Protein AF-A0A1F4ZAP6-F1 (afdb_monomer)

Radius of gyration: 26.64 Å; Cα contacts (8 Å, |Δi|>4): 166; chains: 1; bounding box: 65×32×82 Å

pLDDT: mean 93.33, std 5.7, range [60.0, 98.19]

Foldseek 3Di:
DVVVVVVVVVVVVVVVVVVVVVVVVVVVVVVVVVVVVVLVVLLVVLLVCVVVLVVLVVVVVVDPDVVSVVVSVVVVVVVVVSQKDWDDADFFAAADPQAEDAPEEDADPDARTFHDFPAIWIDHPNHTSGHTYTYGHHYD

Structure (mmCIF, N/CA/C/O backbone):
data_AF-A0A1F4ZAP6-F1
#
_entry.id   AF-A0A1F4ZAP6-F1
#
loop_
_atom_site.group_PDB
_atom_site.id
_atom_site.type_symbol
_atom_site.label_atom_id
_atom_site.label_alt_id
_atom_site.label_comp_id
_atom_site.label_asym_id
_atom_site.label_entity_id
_atom_site.label_seq_id
_atom_site.pdbx_PDB_ins_code
_atom_site.Cartn_x
_atom_site.Cartn_y
_atom_site.Cartn_z
_atom_site.occupancy
_atom_site.B_iso_or_equiv
_atom_site.auth_seq_id
_atom_site.auth_comp_id
_atom_site.auth_asym_id
_atom_site.auth_atom_id
_atom_site.pdbx_PDB_model_num
ATOM 1 N N . MET A 1 1 ? -42.826 13.086 52.123 1.00 60.00 1 MET A N 1
ATOM 2 C CA . MET A 1 1 ? -41.379 12.795 52.294 1.00 60.00 1 MET A CA 1
ATOM 3 C C . MET A 1 1 ? -40.917 11.517 51.578 1.00 60.00 1 MET A C 1
ATOM 5 O O . MET A 1 1 ? -39.852 11.556 50.982 1.00 60.00 1 MET A O 1
ATOM 9 N N . LYS A 1 2 ? -41.687 10.410 51.577 1.00 61.91 2 LYS A N 1
ATOM 10 C CA . LYS A 1 2 ? -41.309 9.152 50.890 1.00 61.91 2 LYS A CA 1
ATOM 11 C C . LYS A 1 2 ? -41.245 9.255 49.352 1.00 61.91 2 LYS A C 1
ATOM 13 O O . LYS A 1 2 ? -40.280 8.780 48.777 1.00 61.91 2 LYS A O 1
ATOM 18 N N . THR A 1 3 ? -42.196 9.940 48.713 1.00 69.88 3 THR A N 1
ATOM 19 C CA . THR A 1 3 ? -42.312 10.038 47.240 1.00 69.88 3 THR A CA 1
ATOM 20 C C . THR A 1 3 ? -41.116 10.735 46.582 1.00 69.88 3 THR A C 1
ATOM 22 O O . THR A 1 3 ? -40.512 10.187 45.672 1.00 69.88 3 THR A O 1
ATOM 25 N N . LYS A 1 4 ? -40.676 11.874 47.138 1.00 78.69 4 LYS A N 1
ATOM 26 C CA . LYS A 1 4 ? -39.511 12.632 46.646 1.00 78.69 4 LYS A CA 1
ATOM 27 C C . LYS A 1 4 ? -38.216 11.803 46.657 1.00 78.69 4 LYS A C 1
ATOM 29 O O . LYS A 1 4 ? -37.423 11.877 45.729 1.00 78.69 4 LYS A O 1
ATOM 34 N N . LYS A 1 5 ? -38.044 10.961 47.683 1.00 83.25 5 LYS A N 1
ATOM 35 C CA . LYS A 1 5 ? -36.897 10.051 47.813 1.00 83.25 5 LYS A CA 1
ATOM 36 C C . LYS A 1 5 ? -36.926 8.939 46.756 1.00 83.25 5 LYS A C 1
ATOM 38 O O . LYS A 1 5 ? -35.881 8.542 46.258 1.00 83.25 5 LYS A O 1
ATOM 43 N N . THR A 1 6 ? -38.111 8.438 46.405 1.00 86.25 6 THR A N 1
ATOM 44 C CA . THR A 1 6 ? -38.286 7.428 45.348 1.00 86.25 6 THR A CA 1
ATOM 45 C C . THR A 1 6 ? -37.986 8.001 43.961 1.00 86.25 6 THR A C 1
ATOM 47 O O . THR A 1 6 ? -37.307 7.344 43.173 1.00 86.25 6 THR A O 1
ATOM 50 N N . ASP A 1 7 ? -38.418 9.233 43.688 1.00 88.88 7 ASP A N 1
ATOM 51 C CA . ASP A 1 7 ? -38.145 9.923 42.420 1.00 88.88 7 ASP A CA 1
ATOM 52 C C . ASP A 1 7 ? -36.655 10.269 42.257 1.00 88.88 7 ASP A C 1
ATOM 54 O O . ASP A 1 7 ? -36.083 10.087 41.179 1.00 88.88 7 ASP A O 1
ATOM 58 N N . GLU A 1 8 ? -35.986 10.682 43.340 1.00 90.62 8 GLU A N 1
ATOM 59 C CA . GLU A 1 8 ? -34.529 10.874 43.371 1.00 90.62 8 GLU A CA 1
ATOM 60 C C . GLU A 1 8 ? -33.780 9.565 43.074 1.00 90.62 8 GLU A C 1
ATOM 62 O O . GLU A 1 8 ? -32.884 9.549 42.231 1.00 90.62 8 GLU A O 1
ATOM 67 N N . ILE A 1 9 ? -34.182 8.445 43.690 1.00 92.00 9 ILE A N 1
ATOM 68 C CA . ILE A 1 9 ? -33.593 7.119 43.424 1.00 92.00 9 ILE A CA 1
ATOM 69 C C . ILE A 1 9 ? -33.809 6.697 41.967 1.00 92.00 9 ILE A C 1
ATOM 71 O O . ILE A 1 9 ? -32.906 6.133 41.345 1.00 92.00 9 ILE A O 1
ATOM 75 N N . LYS A 1 10 ? -34.990 6.963 41.399 1.00 93.69 10 LYS A N 1
ATOM 76 C CA . LYS A 1 10 ? -35.288 6.642 39.999 1.00 93.69 10 LYS A CA 1
ATOM 77 C C . LYS A 1 10 ? -34.405 7.451 39.048 1.00 93.69 10 LYS A C 1
ATOM 79 O O . LYS A 1 10 ? -33.766 6.864 38.179 1.00 93.69 10 LYS A O 1
ATOM 84 N N . THR A 1 11 ? -34.297 8.757 39.275 1.00 94.06 11 THR A N 1
ATOM 85 C CA . THR A 1 11 ? -33.441 9.658 38.486 1.00 94.06 11 THR A CA 1
ATOM 86 C C . THR A 1 11 ? -31.972 9.243 38.576 1.00 94.06 11 THR A C 1
ATOM 88 O O . THR A 1 11 ? -31.272 9.186 37.565 1.00 94.06 11 THR A O 1
ATOM 91 N N . LEU A 1 12 ? -31.496 8.891 39.775 1.00 94.62 12 LEU A N 1
ATOM 92 C CA . LEU A 1 12 ? -30.123 8.435 39.982 1.00 94.62 12 LEU A CA 1
ATOM 93 C C . LEU A 1 12 ? -29.851 7.107 39.260 1.00 94.62 12 LEU A C 1
ATOM 95 O O . LEU A 1 12 ? -28.812 6.963 38.622 1.00 94.62 12 LEU A O 1
ATOM 99 N N . ASN A 1 13 ? -30.801 6.168 39.295 1.00 95.75 13 ASN A N 1
ATOM 100 C CA . ASN A 1 13 ? -30.711 4.907 38.557 1.00 95.75 13 ASN A CA 1
ATOM 101 C C . ASN A 1 13 ? -30.710 5.114 37.038 1.00 95.75 13 ASN A C 1
ATOM 103 O O . ASN A 1 13 ? -29.967 4.437 36.332 1.00 95.75 13 ASN A O 1
ATOM 107 N N . GLU A 1 14 ? -31.530 6.026 36.516 1.00 96.50 14 GLU A N 1
ATOM 108 C CA . GLU A 1 14 ? -31.552 6.360 35.088 1.00 96.50 14 GLU A CA 1
ATOM 109 C C . GLU A 1 14 ? -30.236 7.006 34.646 1.00 96.50 14 GLU A C 1
ATOM 111 O O . GLU A 1 14 ? -29.661 6.606 33.632 1.00 96.50 14 GLU A O 1
ATOM 116 N N . ASN A 1 15 ? -29.711 7.941 35.441 1.00 96.12 15 ASN A N 1
ATOM 117 C CA . ASN A 1 15 ? -28.412 8.559 35.190 1.00 96.12 15 ASN A CA 1
ATOM 118 C C . ASN A 1 15 ? -27.274 7.537 35.263 1.00 96.12 15 ASN A C 1
ATOM 120 O O . ASN A 1 15 ? -26.392 7.554 34.409 1.00 96.12 15 ASN A O 1
ATOM 124 N N . TRP A 1 16 ? -27.316 6.613 36.225 1.00 96.50 16 TRP A N 1
ATOM 125 C CA . TRP A 1 16 ? -26.343 5.529 36.332 1.00 96.50 16 TRP A CA 1
ATOM 126 C C . TRP A 1 16 ? -26.396 4.588 35.124 1.00 96.50 16 TRP A C 1
ATOM 128 O O . TRP A 1 16 ? -25.357 4.284 34.543 1.00 96.50 16 TRP A O 1
ATOM 138 N N . LYS A 1 17 ? -27.595 4.183 34.682 1.00 96.62 17 LYS A N 1
ATOM 139 C CA . LYS A 1 17 ? -27.766 3.364 33.470 1.00 96.62 17 LYS A CA 1
ATOM 140 C C . LYS A 1 17 ? -27.236 4.070 32.223 1.00 96.62 17 LYS A C 1
ATOM 142 O O . LYS A 1 17 ? -26.588 3.426 31.403 1.00 96.62 17 LYS A O 1
ATOM 147 N N . ARG A 1 18 ? -27.482 5.379 32.089 1.00 96.81 18 ARG A N 1
ATOM 148 C CA . ARG A 1 18 ? -26.951 6.187 30.982 1.00 96.81 18 ARG A CA 1
ATOM 149 C C . ARG A 1 18 ? -25.425 6.250 31.029 1.00 96.81 18 ARG A C 1
ATOM 151 O O . ARG A 1 18 ? -24.788 5.893 30.049 1.00 96.81 18 ARG A O 1
ATOM 158 N N . ALA A 1 19 ? -24.847 6.589 32.181 1.00 97.06 19 ALA A N 1
ATOM 159 C CA . ALA A 1 19 ? -23.396 6.639 32.358 1.00 97.06 19 ALA A CA 1
ATOM 160 C C . ALA A 1 19 ? -22.726 5.282 32.076 1.00 97.06 19 ALA A C 1
ATOM 162 O O . ALA A 1 19 ? -21.662 5.231 31.462 1.00 97.06 19 ALA A O 1
ATOM 163 N N . LEU A 1 20 ? -23.362 4.175 32.476 1.00 97.06 20 LEU A N 1
ATOM 164 C CA . LEU A 1 20 ? -22.888 2.827 32.169 1.00 97.06 20 LEU A CA 1
ATOM 165 C C . LEU A 1 20 ? -22.914 2.544 30.660 1.00 97.06 20 LEU A C 1
ATOM 167 O O . LEU A 1 20 ? -21.950 1.994 30.128 1.00 97.06 20 LEU A O 1
ATOM 171 N N . ALA A 1 21 ? -23.987 2.932 29.967 1.00 97.25 21 ALA A N 1
ATOM 172 C CA . ALA A 1 21 ? -24.094 2.782 28.518 1.00 97.25 21 ALA A CA 1
ATOM 173 C C . ALA A 1 21 ? -23.052 3.639 27.776 1.00 97.25 21 ALA A C 1
ATOM 175 O O . ALA A 1 21 ? -22.380 3.145 26.869 1.00 97.25 21 ALA A O 1
ATOM 176 N N . ASP A 1 22 ? -22.859 4.889 28.199 1.00 97.38 22 ASP A N 1
ATOM 177 C CA . ASP A 1 22 ? -21.855 5.793 27.633 1.00 97.38 22 ASP A CA 1
ATOM 178 C C . ASP A 1 22 ? -20.440 5.235 27.823 1.00 97.38 22 ASP A C 1
ATOM 180 O O . ASP A 1 22 ? -19.650 5.213 26.878 1.00 97.38 22 ASP A O 1
ATOM 184 N N . TYR A 1 23 ? -20.136 4.692 29.007 1.00 97.62 23 TYR A N 1
ATOM 185 C CA . TYR A 1 23 ? -18.862 4.028 29.275 1.00 97.62 23 TYR A CA 1
ATOM 186 C C . TYR A 1 23 ? -18.645 2.799 28.382 1.00 97.62 23 TYR A C 1
ATOM 188 O O . TYR A 1 23 ? -17.565 2.633 27.817 1.00 97.62 23 TYR A O 1
ATOM 196 N N . GLN A 1 24 ? -19.664 1.952 28.203 1.00 97.56 24 GLN A N 1
ATOM 197 C CA . GLN A 1 24 ? -19.576 0.790 27.312 1.00 97.56 24 GLN A CA 1
ATOM 198 C C . GLN A 1 24 ? -19.330 1.205 25.854 1.00 97.56 24 GLN A C 1
ATOM 200 O O . GLN A 1 24 ? -18.525 0.579 25.163 1.00 97.56 24 GLN A O 1
ATOM 205 N N . ASN A 1 25 ? -19.985 2.271 25.390 1.00 97.69 25 ASN A N 1
ATOM 206 C CA . ASN A 1 25 ? -19.780 2.812 24.047 1.00 97.69 25 ASN A CA 1
ATOM 207 C C . ASN A 1 25 ? -18.376 3.405 23.879 1.00 97.69 25 ASN A C 1
ATOM 209 O O . ASN A 1 25 ? -17.713 3.135 22.877 1.00 97.69 25 ASN A O 1
ATOM 213 N N . LEU A 1 26 ? -17.899 4.169 24.865 1.00 97.56 26 LEU A N 1
ATOM 214 C CA . LEU A 1 26 ? -16.546 4.720 24.870 1.00 97.56 26 LEU A CA 1
ATOM 215 C C . LEU A 1 26 ? -15.492 3.610 24.880 1.00 97.56 26 LEU A C 1
ATOM 217 O O . LEU A 1 26 ? -14.558 3.657 24.091 1.00 97.56 26 LEU A O 1
ATOM 221 N N . SER A 1 27 ? -15.657 2.590 25.724 1.00 97.62 27 SER A N 1
ATOM 222 C CA . SER A 1 27 ? -14.736 1.453 25.800 1.00 97.62 27 SER A CA 1
ATOM 223 C C . SER A 1 27 ? -14.626 0.726 24.456 1.00 97.62 27 SER A C 1
ATOM 225 O O . SER A 1 27 ? -13.514 0.473 23.994 1.00 97.62 27 SER A O 1
ATOM 227 N N . LYS A 1 28 ? -15.757 0.474 23.779 1.00 97.12 28 LYS A N 1
ATOM 228 C CA . LYS A 1 28 ? -15.766 -0.109 22.426 1.00 97.12 28 LYS A CA 1
ATOM 229 C C . LYS A 1 28 ? -15.055 0.777 21.404 1.00 97.12 28 LYS A C 1
ATOM 231 O O . LYS A 1 28 ? -14.314 0.258 20.576 1.00 97.12 28 LYS A O 1
ATOM 236 N N . ARG A 1 29 ? -15.271 2.095 21.465 1.00 97.19 29 ARG A N 1
ATOM 237 C CA . ARG A 1 29 ? -14.615 3.063 20.575 1.00 97.19 29 ARG A CA 1
ATOM 238 C C . ARG A 1 29 ? -13.103 3.078 20.784 1.00 97.19 29 ARG A C 1
ATOM 240 O O . ARG A 1 29 ? -12.368 2.884 19.831 1.00 97.19 29 ARG A O 1
ATOM 247 N N . VAL A 1 30 ? -12.647 3.205 22.028 1.00 97.25 30 VAL A N 1
ATOM 248 C CA . VAL A 1 30 ? -11.215 3.223 22.367 1.00 97.25 30 VAL A CA 1
ATOM 249 C C . VAL A 1 30 ? -10.511 1.951 21.892 1.00 97.25 30 VAL A C 1
ATOM 251 O O . VAL A 1 30 ? -9.376 2.009 21.431 1.00 97.25 30 VAL A O 1
ATOM 254 N N . GLU A 1 31 ? -11.170 0.796 21.984 1.00 95.81 31 GLU A N 1
ATOM 255 C CA . GLU A 1 31 ? -10.607 -0.460 21.488 1.00 95.81 31 GLU A CA 1
ATOM 256 C C . GLU A 1 31 ? -10.507 -0.500 19.954 1.00 95.81 31 GLU A C 1
ATOM 258 O O . GLU A 1 31 ? -9.538 -1.035 19.415 1.00 95.81 31 GLU A O 1
ATOM 263 N N . ALA A 1 32 ? -11.473 0.084 19.241 1.00 95.69 32 ALA A N 1
ATOM 264 C CA . ALA A 1 32 ? -11.401 0.239 17.789 1.00 95.69 32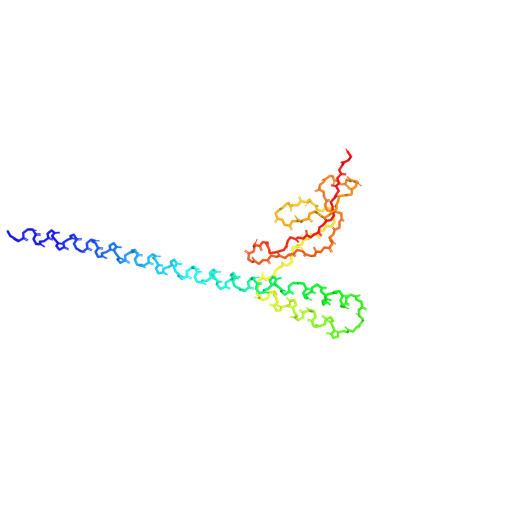 ALA A CA 1
ATOM 265 C C . ALA A 1 32 ? -10.269 1.201 17.385 1.00 95.69 32 ALA A C 1
ATOM 267 O O . ALA A 1 32 ? -9.425 0.831 16.569 1.00 95.69 32 ALA A O 1
ATOM 268 N N . ASP A 1 33 ? -10.187 2.366 18.032 1.00 95.19 33 ASP A N 1
ATOM 269 C CA . ASP A 1 33 ? -9.172 3.391 17.760 1.00 95.19 33 ASP A CA 1
ATOM 270 C C . ASP A 1 33 ? -7.752 2.853 18.004 1.00 95.19 33 ASP A C 1
ATOM 272 O O . ASP A 1 33 ? -6.834 3.108 17.227 1.00 95.19 33 ASP A O 1
ATOM 276 N N . LYS A 1 34 ? -7.553 2.046 19.057 1.00 95.12 34 LYS A N 1
ATOM 277 C CA . LYS A 1 34 ? -6.266 1.378 19.319 1.00 95.12 34 LYS A CA 1
ATOM 278 C C . LYS A 1 34 ? -5.855 0.448 18.182 1.00 95.12 34 LYS A C 1
ATOM 280 O O . LYS A 1 34 ? -4.688 0.443 17.794 1.00 95.12 34 LYS A O 1
ATOM 285 N N . LYS A 1 35 ? -6.790 -0.347 17.655 1.00 90.75 35 LYS A N 1
ATOM 286 C CA . LYS A 1 35 ? -6.513 -1.261 16.536 1.00 90.75 35 LYS A CA 1
ATOM 287 C C . LYS A 1 35 ? -6.156 -0.489 15.273 1.00 90.75 35 LYS A C 1
ATOM 289 O O . LYS A 1 35 ? -5.215 -0.864 14.580 1.00 90.75 35 LYS A O 1
ATOM 294 N N . GLU A 1 36 ? -6.870 0.596 15.001 1.00 90.31 36 GLU A N 1
ATOM 295 C CA . GLU A 1 36 ? -6.578 1.481 13.875 1.00 90.31 36 GLU A CA 1
ATOM 296 C C . GLU A 1 36 ? -5.209 2.158 14.026 1.00 90.31 36 GLU A C 1
ATOM 298 O O . GLU A 1 36 ? -4.419 2.172 13.084 1.00 90.31 36 GLU A O 1
ATOM 303 N N . PHE A 1 37 ? -4.866 2.617 15.231 1.00 91.44 37 PHE A N 1
ATOM 304 C CA . PHE A 1 37 ? -3.563 3.212 15.516 1.00 91.44 37 PHE A CA 1
ATOM 305 C C . PHE A 1 37 ? -2.404 2.239 15.264 1.00 91.44 37 PHE A C 1
ATOM 307 O O . PHE A 1 37 ? -1.407 2.620 14.652 1.00 91.44 37 PHE A O 1
ATOM 314 N N . VAL A 1 38 ? -2.533 0.976 15.690 1.00 89.25 38 VAL A N 1
ATOM 315 C CA . VAL A 1 38 ? -1.517 -0.058 15.426 1.00 89.25 38 VAL A CA 1
ATOM 316 C C . VAL A 1 38 ? -1.337 -0.275 13.922 1.00 89.25 38 VAL A C 1
ATOM 318 O O . VAL A 1 38 ? -0.202 -0.294 13.445 1.00 89.25 38 VAL A O 1
ATOM 321 N N . LYS A 1 39 ? -2.436 -0.358 13.161 1.00 87.06 39 LYS A N 1
ATOM 322 C CA . LYS A 1 39 ? -2.392 -0.481 11.695 1.00 87.06 39 LYS A CA 1
ATOM 323 C C . LYS A 1 39 ? -1.709 0.715 11.039 1.00 87.06 39 LYS A C 1
ATOM 325 O O . LYS A 1 39 ? -0.839 0.541 10.191 1.00 87.06 39 LYS A O 1
ATOM 330 N N . PHE A 1 40 ? -2.057 1.928 11.460 1.00 88.44 40 PHE A N 1
ATOM 331 C CA . PHE A 1 40 ? -1.452 3.150 10.939 1.00 88.44 40 PHE A CA 1
ATOM 332 C C . PHE A 1 40 ? 0.052 3.226 11.243 1.00 88.44 40 PHE A C 1
ATOM 334 O O . PHE A 1 40 ? 0.850 3.602 10.382 1.00 88.44 40 PHE A O 1
ATOM 341 N N . ALA A 1 41 ? 0.460 2.833 12.452 1.00 90.12 41 ALA A N 1
ATOM 342 C CA . ALA A 1 41 ? 1.865 2.792 12.840 1.00 90.12 41 ALA A CA 1
ATOM 343 C C . ALA A 1 41 ? 2.665 1.802 11.976 1.00 90.12 41 ALA A C 1
ATOM 345 O O . ALA A 1 41 ? 3.732 2.165 11.473 1.00 90.12 41 ALA A O 1
ATOM 346 N N . ALA A 1 42 ? 2.134 0.595 11.752 1.00 88.12 42 ALA A N 1
ATOM 347 C CA . ALA A 1 42 ? 2.737 -0.390 10.857 1.00 88.12 42 ALA A CA 1
ATOM 348 C C . ALA A 1 42 ? 2.831 0.144 9.418 1.00 88.12 42 ALA A C 1
ATOM 350 O O . ALA A 1 42 ? 3.910 0.130 8.823 1.00 88.12 42 ALA A O 1
ATOM 351 N N . ALA A 1 43 ? 1.745 0.726 8.896 1.00 90.06 43 ALA A N 1
ATOM 352 C CA . ALA A 1 43 ? 1.706 1.302 7.554 1.00 90.06 43 ALA A CA 1
ATOM 353 C C . ALA A 1 43 ? 2.766 2.394 7.343 1.00 90.06 43 ALA A C 1
ATOM 355 O O . ALA A 1 43 ? 3.411 2.439 6.295 1.00 90.06 43 ALA A O 1
ATOM 356 N N . ASN A 1 44 ? 3.006 3.247 8.343 1.00 91.75 44 ASN A N 1
ATOM 357 C CA . ASN A 1 44 ? 4.041 4.282 8.281 1.00 91.75 44 ASN A CA 1
ATOM 358 C C . ASN A 1 44 ? 5.454 3.680 8.164 1.00 91.75 44 ASN A C 1
ATOM 360 O O . ASN A 1 44 ? 6.267 4.144 7.363 1.00 91.75 44 ASN A O 1
ATOM 364 N N . ILE A 1 45 ? 5.751 2.623 8.927 1.00 92.25 45 ILE A N 1
ATOM 365 C CA . ILE A 1 45 ? 7.043 1.926 8.838 1.00 92.25 45 ILE A CA 1
ATOM 366 C C . ILE A 1 45 ? 7.191 1.260 7.468 1.00 92.25 45 ILE A C 1
ATOM 368 O O . ILE A 1 45 ? 8.201 1.476 6.800 1.00 92.25 45 ILE A O 1
ATOM 372 N N . VAL A 1 46 ? 6.176 0.517 7.017 1.00 92.75 46 VAL A N 1
ATOM 373 C CA . VAL A 1 46 ? 6.179 -0.142 5.702 1.00 92.75 46 VAL A CA 1
ATOM 374 C C . VAL A 1 46 ? 6.390 0.873 4.580 1.00 92.75 46 VAL A C 1
ATOM 376 O O . VAL A 1 46 ? 7.241 0.666 3.719 1.00 92.75 46 VAL A O 1
ATOM 37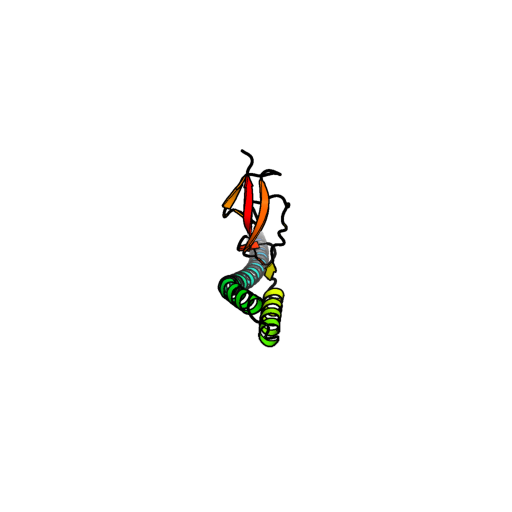9 N N . THR A 1 47 ? 5.708 2.019 4.633 1.00 92.25 47 THR A N 1
ATOM 380 C CA . THR A 1 47 ? 5.852 3.095 3.637 1.00 92.25 47 THR A CA 1
ATOM 381 C C . THR A 1 47 ? 7.300 3.579 3.526 1.00 92.25 47 THR A C 1
ATOM 383 O O . THR A 1 47 ? 7.804 3.788 2.424 1.00 92.25 47 THR A O 1
ATOM 386 N N . LYS A 1 48 ? 8.008 3.707 4.655 1.00 93.94 48 LYS A N 1
ATOM 387 C CA . LYS A 1 48 ? 9.426 4.106 4.679 1.00 93.94 48 LYS A CA 1
ATOM 388 C C . LYS A 1 48 ? 10.375 3.027 4.156 1.00 93.94 48 LYS A C 1
ATOM 390 O O . LYS A 1 48 ? 11.489 3.360 3.766 1.00 93.94 48 LYS A O 1
ATOM 395 N N . LEU A 1 49 ? 9.958 1.762 4.155 1.00 94.50 49 LEU A N 1
ATOM 396 C CA . LEU A 1 49 ? 10.747 0.636 3.649 1.00 94.50 49 LEU A CA 1
ATOM 397 C C . LEU A 1 49 ? 10.587 0.416 2.140 1.00 94.50 49 LEU A C 1
ATOM 399 O O . LEU A 1 49 ? 11.440 -0.230 1.534 1.00 94.50 49 LEU A O 1
ATOM 403 N N . ILE A 1 50 ? 9.542 0.969 1.519 1.00 93.75 50 ILE A N 1
ATOM 404 C CA . ILE A 1 50 ? 9.291 0.827 0.079 1.00 93.75 50 ILE A CA 1
ATOM 405 C C . ILE A 1 50 ? 10.481 1.286 -0.788 1.00 93.75 50 ILE A C 1
ATOM 407 O O . ILE A 1 50 ? 10.862 0.531 -1.678 1.00 93.75 50 ILE A O 1
ATOM 411 N N . PRO A 1 51 ? 11.124 2.450 -0.553 1.00 93.38 51 PRO A N 1
ATOM 412 C CA . PRO A 1 51 ? 12.289 2.847 -1.348 1.00 93.38 51 PRO A CA 1
ATOM 413 C C . PRO A 1 51 ? 13.434 1.829 -1.276 1.00 93.38 51 PRO A C 1
ATOM 415 O O . PRO A 1 51 ? 14.132 1.601 -2.259 1.00 93.38 51 PRO A O 1
ATOM 418 N N . THR A 1 52 ? 13.612 1.178 -0.124 1.00 94.19 52 THR A N 1
ATOM 419 C CA . THR A 1 52 ? 14.598 0.104 0.041 1.00 94.19 52 THR A CA 1
ATOM 420 C C . THR A 1 52 ? 14.205 -1.133 -0.762 1.00 94.19 52 THR A C 1
ATOM 422 O O . THR A 1 52 ? 15.070 -1.725 -1.404 1.00 94.19 52 THR A O 1
ATOM 425 N N . LEU A 1 53 ? 12.916 -1.502 -0.778 1.00 94.19 53 LEU A N 1
ATOM 426 C CA . LEU A 1 53 ? 12.408 -2.567 -1.649 1.00 94.19 53 LEU A CA 1
ATOM 427 C C . LEU A 1 53 ? 12.721 -2.262 -3.119 1.00 94.19 53 LEU A C 1
ATOM 429 O O . LEU A 1 53 ? 13.235 -3.137 -3.805 1.00 94.19 53 LEU A O 1
ATOM 433 N N . ASP A 1 54 ? 12.477 -1.033 -3.585 1.00 93.62 54 ASP A N 1
ATOM 434 C CA . ASP A 1 54 ? 12.740 -0.660 -4.981 1.00 93.62 54 ASP A CA 1
ATOM 435 C C . ASP A 1 54 ? 14.225 -0.830 -5.345 1.00 93.62 54 ASP A C 1
ATOM 437 O O . ASP A 1 54 ? 14.553 -1.345 -6.413 1.00 93.62 54 ASP A O 1
ATOM 441 N N . VAL A 1 55 ? 15.140 -0.437 -4.451 1.00 93.88 55 VAL A N 1
ATOM 442 C CA . VAL A 1 55 ? 16.588 -0.610 -4.663 1.00 93.88 55 VAL A CA 1
ATOM 443 C C . VAL A 1 55 ? 16.975 -2.089 -4.688 1.00 93.88 55 VAL A C 1
ATOM 445 O O . VAL A 1 55 ? 17.793 -2.491 -5.514 1.00 93.88 55 VAL A O 1
ATOM 448 N N . LEU A 1 56 ? 16.389 -2.911 -3.813 1.00 93.50 56 LEU A N 1
ATOM 449 C CA . LEU A 1 56 ? 16.636 -4.353 -3.799 1.00 93.50 56 LEU A CA 1
ATOM 450 C C . LEU A 1 56 ? 16.111 -5.028 -5.074 1.00 93.50 56 LEU A C 1
ATOM 452 O O . LEU A 1 56 ? 16.814 -5.847 -5.659 1.00 93.50 56 LEU A O 1
ATOM 456 N N . GLU A 1 57 ? 14.917 -4.655 -5.541 1.00 92.75 57 GLU A N 1
ATOM 457 C CA . GLU A 1 57 ? 14.360 -5.131 -6.812 1.00 92.75 57 GLU A CA 1
ATOM 458 C C . GLU A 1 57 ? 15.224 -4.700 -8.004 1.00 92.75 57 GLU A C 1
ATOM 460 O O . GLU A 1 57 ? 15.485 -5.5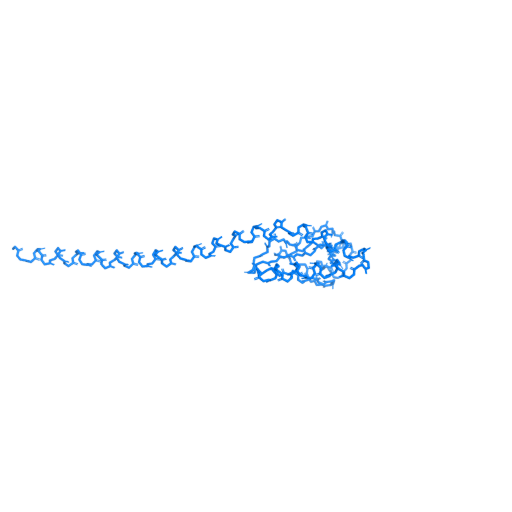02 -8.901 1.00 92.75 57 GLU A O 1
ATOM 465 N N . LEU A 1 58 ? 15.726 -3.461 -7.994 1.00 92.56 58 LEU A N 1
ATOM 466 C CA . LEU A 1 58 ? 16.649 -2.966 -9.012 1.00 92.56 58 LEU A CA 1
ATOM 467 C C . LEU A 1 58 ? 17.958 -3.765 -9.019 1.00 92.56 58 LEU A C 1
ATOM 469 O O . LEU A 1 58 ? 18.431 -4.161 -10.084 1.00 92.56 58 LEU A O 1
ATOM 473 N N . ALA A 1 59 ? 18.538 -4.021 -7.845 1.00 92.81 59 ALA A N 1
ATOM 474 C CA . ALA A 1 59 ? 19.750 -4.823 -7.712 1.00 92.81 59 ALA A CA 1
ATOM 475 C C . ALA A 1 59 ? 19.526 -6.263 -8.198 1.00 92.81 59 ALA A C 1
ATOM 477 O O . ALA A 1 59 ? 20.367 -6.814 -8.907 1.00 92.81 59 ALA A O 1
ATOM 478 N N . ALA A 1 60 ? 18.372 -6.849 -7.877 1.00 93.75 60 ALA A N 1
ATOM 479 C CA . ALA A 1 60 ? 17.976 -8.169 -8.348 1.00 93.75 60 ALA A CA 1
ATOM 480 C C . ALA A 1 60 ? 17.826 -8.212 -9.875 1.00 93.75 60 ALA A C 1
ATOM 482 O O . ALA A 1 60 ? 18.295 -9.154 -10.504 1.00 93.75 60 ALA A O 1
ATOM 483 N N . ALA A 1 61 ? 17.249 -7.180 -10.497 1.00 92.31 61 ALA A N 1
ATOM 484 C CA . ALA A 1 61 ? 17.103 -7.113 -11.953 1.00 92.31 61 ALA A CA 1
ATOM 485 C C . ALA A 1 61 ? 18.447 -7.085 -12.708 1.00 92.31 61 ALA A C 1
ATOM 487 O O . ALA A 1 61 ? 18.515 -7.524 -13.854 1.00 92.31 61 ALA A O 1
ATOM 488 N N . HIS A 1 62 ? 19.516 -6.598 -12.071 1.00 93.38 62 HIS A N 1
ATOM 489 C CA . HIS A 1 62 ? 20.856 -6.495 -12.662 1.00 93.38 62 HIS A CA 1
ATOM 490 C C . HIS A 1 62 ? 21.824 -7.588 -12.189 1.00 93.38 62 HIS A C 1
ATOM 492 O O . HIS A 1 62 ? 22.982 -7.599 -12.605 1.00 93.38 62 HIS A O 1
ATOM 498 N N . SER A 1 63 ? 21.374 -8.503 -11.328 1.00 91.75 63 SER A N 1
ATOM 499 C CA . SER A 1 63 ? 22.196 -9.578 -10.781 1.00 91.75 63 SER A CA 1
ATOM 500 C C . SER A 1 63 ? 21.640 -10.946 -11.153 1.00 91.75 63 SER A C 1
ATOM 502 O O . SER A 1 63 ? 20.448 -11.215 -11.021 1.00 91.75 63 SER A O 1
ATOM 504 N N . SER A 1 64 ? 22.528 -11.850 -11.560 1.00 92.12 64 SER A N 1
ATOM 505 C CA . SER A 1 64 ? 22.204 -13.263 -11.760 1.00 92.12 64 SER A CA 1
ATOM 506 C C . SER A 1 64 ? 22.345 -14.097 -10.482 1.00 92.12 64 SER A C 1
ATOM 508 O O . SER A 1 64 ? 22.186 -15.313 -10.545 1.00 92.12 64 SER A O 1
ATOM 510 N N . ASP A 1 65 ? 22.681 -13.480 -9.342 1.00 94.00 65 ASP A N 1
ATOM 511 C CA . ASP A 1 65 ? 22.827 -14.169 -8.058 1.00 94.00 65 ASP A CA 1
ATOM 512 C C . ASP A 1 65 ? 21.452 -14.608 -7.512 1.00 94.00 65 ASP A C 1
ATOM 514 O O . ASP A 1 65 ? 20.627 -13.756 -7.149 1.00 94.00 65 ASP A O 1
ATOM 518 N N . PRO A 1 66 ? 21.191 -15.925 -7.393 1.00 92.88 66 PRO A N 1
ATOM 519 C CA . PRO A 1 66 ? 19.944 -16.431 -6.829 1.00 92.88 66 PRO A CA 1
ATOM 520 C C . PRO A 1 66 ? 19.702 -15.971 -5.385 1.00 92.88 66 PRO A C 1
ATOM 522 O O . PRO A 1 66 ? 18.549 -15.820 -4.984 1.00 92.88 66 PRO A O 1
ATOM 525 N N . GLY A 1 67 ? 20.757 -15.714 -4.605 1.00 94.62 67 GLY A N 1
ATOM 526 C CA . GLY A 1 67 ? 20.650 -15.255 -3.221 1.00 94.62 67 GLY A CA 1
ATOM 527 C C . GLY A 1 67 ? 19.979 -13.887 -3.103 1.00 94.62 67 GLY A C 1
ATOM 528 O O . GLY A 1 67 ? 19.158 -13.677 -2.210 1.00 94.62 67 GLY A O 1
ATOM 529 N N . ILE A 1 68 ? 20.244 -12.980 -4.049 1.00 93.69 68 ILE A N 1
ATOM 530 C CA . ILE A 1 68 ? 19.598 -11.660 -4.095 1.00 93.69 68 ILE A CA 1
ATOM 531 C C . ILE A 1 68 ? 18.111 -11.806 -4.438 1.00 93.69 68 ILE A C 1
ATOM 533 O O . ILE A 1 68 ? 17.268 -11.193 -3.785 1.00 93.69 68 ILE A O 1
ATOM 537 N N . GLN A 1 69 ? 17.772 -12.668 -5.401 1.00 93.19 69 GLN A N 1
ATOM 538 C CA . GLN A 1 69 ? 16.376 -12.957 -5.755 1.00 93.19 69 GLN A CA 1
ATOM 539 C C . GLN A 1 69 ? 15.602 -13.545 -4.566 1.00 93.19 69 GLN A C 1
ATOM 541 O O . GLN A 1 69 ? 14.471 -13.144 -4.286 1.00 93.19 69 GLN A O 1
ATOM 546 N N . MET A 1 70 ? 16.228 -14.464 -3.823 1.00 95.25 70 MET A N 1
ATOM 547 C CA . MET A 1 70 ? 15.655 -15.038 -2.604 1.00 95.25 70 MET A CA 1
ATOM 548 C C . MET A 1 70 ? 15.440 -13.981 -1.518 1.00 95.25 70 MET A C 1
ATOM 550 O O . MET A 1 70 ? 14.377 -13.963 -0.900 1.00 95.25 70 MET A O 1
ATOM 554 N N . ALA A 1 71 ? 16.408 -13.082 -1.311 1.00 94.56 71 ALA A N 1
ATOM 555 C CA . ALA A 1 71 ? 16.297 -12.004 -0.332 1.00 94.56 71 ALA A CA 1
ATOM 556 C C . ALA A 1 71 ? 15.157 -11.031 -0.669 1.00 94.56 71 ALA A C 1
ATOM 558 O O . ALA A 1 71 ? 14.371 -10.687 0.214 1.00 94.56 71 ALA A O 1
ATOM 559 N N . VAL A 1 72 ? 15.017 -10.634 -1.942 1.00 95.00 72 VAL A N 1
ATOM 560 C CA . VAL A 1 72 ? 13.895 -9.796 -2.404 1.00 95.00 72 VAL A CA 1
ATOM 561 C C . VAL A 1 72 ? 12.564 -10.484 -2.143 1.00 95.00 72 VAL A C 1
ATOM 563 O O . VAL A 1 72 ? 11.672 -9.873 -1.557 1.00 95.00 72 VAL A O 1
ATOM 566 N N . LYS A 1 73 ? 12.439 -11.759 -2.523 1.00 94.88 73 LYS A N 1
ATOM 567 C CA . LYS A 1 73 ? 11.205 -12.520 -2.317 1.00 94.88 73 LYS A CA 1
ATOM 568 C C . LYS A 1 73 ? 10.846 -12.623 -0.835 1.00 94.88 73 LYS A C 1
ATOM 570 O O . LYS A 1 73 ? 9.721 -12.322 -0.460 1.00 94.88 73 LYS A O 1
ATOM 575 N N . GLN A 1 74 ? 11.807 -12.975 0.018 1.00 95.94 74 GLN A N 1
ATOM 576 C CA . GLN A 1 74 ? 11.578 -13.055 1.4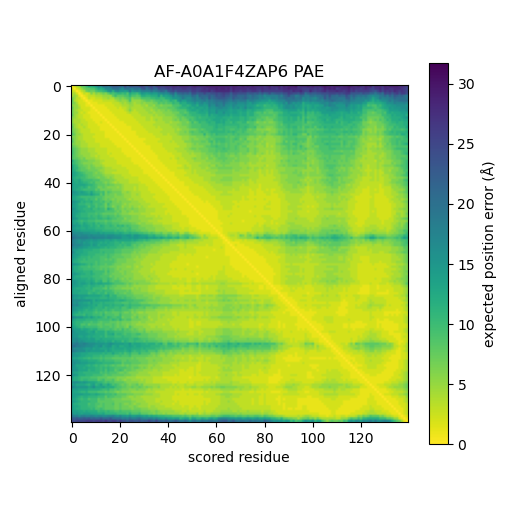59 1.00 95.94 74 GLN A CA 1
ATOM 577 C C . GLN A 1 74 ? 11.155 -11.699 2.040 1.00 95.94 74 GLN A C 1
ATOM 579 O O . GLN A 1 74 ? 10.277 -11.640 2.898 1.00 95.94 74 GLN A O 1
ATOM 584 N N . PHE A 1 75 ? 11.747 -10.601 1.565 1.00 95.19 75 PHE A N 1
ATOM 585 C CA . PHE A 1 75 ? 11.365 -9.262 1.998 1.00 95.19 75 PHE A CA 1
ATOM 586 C C . PHE A 1 75 ? 9.940 -8.898 1.552 1.00 95.19 75 PHE A C 1
ATOM 588 O O . PHE A 1 75 ? 9.157 -8.394 2.356 1.00 95.19 75 PHE A O 1
ATOM 595 N N . GLN A 1 76 ? 9.570 -9.215 0.308 1.00 94.19 76 GLN A N 1
ATOM 596 C CA . GLN A 1 76 ? 8.205 -9.050 -0.200 1.00 94.19 76 GLN A CA 1
ATOM 597 C C . GLN A 1 76 ? 7.191 -9.888 0.589 1.00 94.19 76 GLN A C 1
ATOM 599 O O . GLN A 1 76 ? 6.117 -9.381 0.911 1.00 94.19 76 GLN A O 1
ATOM 604 N N . ASP A 1 77 ? 7.527 -11.131 0.942 1.00 95.38 77 ASP A N 1
ATOM 605 C CA . ASP A 1 77 ? 6.666 -12.014 1.737 1.00 95.38 77 ASP A CA 1
ATOM 606 C C . ASP A 1 77 ? 6.412 -11.421 3.135 1.00 95.38 77 ASP A C 1
ATOM 608 O O . ASP A 1 77 ? 5.272 -11.402 3.606 1.00 95.38 77 ASP A O 1
ATOM 612 N N . VAL A 1 78 ? 7.447 -10.857 3.774 1.00 94.12 78 VAL A N 1
ATOM 613 C CA . VAL A 1 78 ? 7.312 -10.162 5.067 1.00 94.12 78 VAL A CA 1
ATOM 614 C C . VAL A 1 78 ? 6.389 -8.951 4.941 1.00 94.12 78 VAL A C 1
ATOM 616 O O . VAL A 1 78 ? 5.437 -8.826 5.708 1.00 94.12 78 VAL A O 1
ATOM 619 N N . LEU A 1 79 ? 6.607 -8.078 3.955 1.00 93.19 79 LEU A N 1
ATOM 620 C CA . LEU A 1 79 ? 5.738 -6.914 3.758 1.00 93.19 79 LEU A CA 1
ATOM 621 C C . LEU A 1 79 ? 4.292 -7.314 3.416 1.00 93.19 79 LEU A C 1
ATOM 623 O O . LEU A 1 79 ? 3.349 -6.678 3.883 1.00 93.19 79 LEU A O 1
ATOM 627 N N . SER A 1 80 ? 4.105 -8.395 2.657 1.00 92.50 80 SER A N 1
ATOM 628 C CA . SER A 1 80 ? 2.780 -8.931 2.321 1.00 92.50 80 SER A CA 1
ATOM 629 C C . SER A 1 80 ? 2.047 -9.461 3.555 1.00 92.50 80 SER A C 1
ATOM 631 O O . SER A 1 80 ? 0.829 -9.315 3.655 1.00 92.50 80 SER A O 1
ATOM 633 N N . SER A 1 81 ? 2.775 -10.031 4.525 1.00 91.88 81 SER A N 1
ATOM 634 C CA . SER A 1 81 ? 2.198 -10.449 5.811 1.00 91.88 81 SER A CA 1
ATOM 635 C C . SER A 1 81 ? 1.686 -9.269 6.651 1.00 91.88 81 SER A C 1
ATOM 637 O O . SER A 1 81 ? 0.713 -9.421 7.385 1.00 91.88 81 SER A O 1
ATOM 639 N N . GLU A 1 82 ? 2.244 -8.072 6.444 1.00 90.44 82 GLU A N 1
ATOM 640 C CA . GLU A 1 82 ? 1.763 -6.793 6.992 1.00 90.44 82 GLU A CA 1
ATOM 641 C C . GLU A 1 82 ? 0.692 -6.132 6.096 1.00 90.44 82 GLU A C 1
ATOM 643 O O . GLU A 1 82 ? 0.469 -4.922 6.139 1.00 90.44 82 GLU A O 1
ATOM 648 N N . SER A 1 83 ? -0.001 -6.928 5.274 1.00 90.69 83 SER A N 1
ATOM 649 C CA . SER A 1 83 ? -1.099 -6.503 4.390 1.00 90.69 83 SER A CA 1
ATOM 650 C C . SER A 1 83 ? -0.704 -5.526 3.273 1.00 90.69 83 SER A C 1
ATOM 652 O O . SER A 1 83 ? -1.580 -4.907 2.662 1.00 90.69 83 SER A O 1
ATOM 654 N N . LEU A 1 84 ? 0.593 -5.404 2.960 1.00 94.38 84 LEU A N 1
ATOM 655 C CA . LEU A 1 84 ? 1.051 -4.662 1.787 1.00 94.38 84 LEU A CA 1
ATOM 656 C C . LEU A 1 84 ? 0.656 -5.397 0.504 1.00 94.38 84 LEU A C 1
ATOM 658 O O . LEU 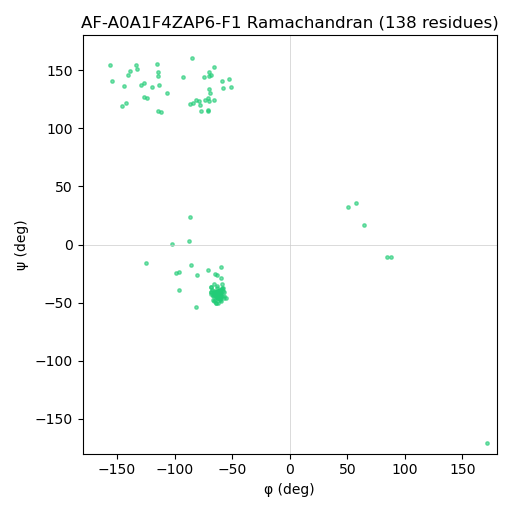A 1 84 ? 0.941 -6.578 0.329 1.00 94.38 84 LEU A O 1
ATOM 662 N N . GLN A 1 85 ? 0.050 -4.674 -0.430 1.00 94.62 85 GLN A N 1
ATOM 663 C CA . GLN A 1 85 ? -0.296 -5.178 -1.754 1.00 94.62 85 GLN A CA 1
ATOM 664 C C . GLN A 1 85 ? 0.212 -4.215 -2.818 1.00 94.62 85 GLN A C 1
ATOM 666 O O . GLN A 1 85 ? 0.047 -3.000 -2.687 1.00 94.62 85 GLN A O 1
ATOM 671 N N . SER A 1 86 ? 0.796 -4.743 -3.891 1.00 95.19 86 SER A N 1
ATOM 672 C CA . SER A 1 86 ? 1.101 -3.938 -5.070 1.00 95.19 86 SER A CA 1
ATOM 673 C C . SER A 1 86 ? -0.186 -3.537 -5.794 1.00 95.19 86 SER A C 1
ATOM 675 O O . SER A 1 86 ? -1.169 -4.280 -5.844 1.00 95.19 86 SER A O 1
ATOM 677 N N . ILE A 1 87 ? -0.186 -2.331 -6.353 1.00 96.38 87 ILE A N 1
ATOM 678 C CA . ILE A 1 87 ? -1.225 -1.880 -7.276 1.00 96.38 87 ILE A CA 1
ATOM 679 C C . ILE A 1 87 ? -0.920 -2.529 -8.625 1.00 96.38 87 ILE A C 1
ATOM 681 O O . ILE A 1 87 ? 0.175 -2.365 -9.167 1.00 96.38 87 ILE A O 1
ATOM 685 N N . ILE A 1 88 ? -1.870 -3.322 -9.113 1.00 94.06 88 ILE A N 1
ATOM 686 C CA . ILE A 1 88 ? -1.785 -3.962 -10.422 1.00 94.06 88 ILE A CA 1
ATOM 687 C C . ILE A 1 88 ? -2.145 -2.901 -11.450 1.00 94.06 88 ILE A C 1
ATOM 689 O O . ILE A 1 88 ? -3.219 -2.310 -11.368 1.00 94.06 88 ILE A O 1
ATOM 693 N N . THR A 1 89 ? -1.228 -2.677 -12.379 1.00 94.56 89 THR A N 1
ATOM 694 C CA . THR A 1 89 ? -1.391 -1.715 -13.458 1.00 94.56 89 THR A CA 1
ATOM 695 C C . THR A 1 89 ? -0.764 -2.304 -14.710 1.00 94.56 89 THR A C 1
ATOM 697 O O . THR A 1 89 ? 0.431 -2.618 -14.712 1.00 94.56 89 THR A O 1
ATOM 700 N N . ALA A 1 90 ? -1.554 -2.451 -15.766 1.00 94.25 90 ALA A N 1
ATOM 701 C CA . ALA A 1 90 ? -1.098 -2.957 -17.053 1.00 94.25 90 ALA A CA 1
ATOM 702 C C . ALA A 1 90 ? -1.182 -1.881 -18.151 1.00 94.25 90 ALA A C 1
ATOM 704 O O . ALA A 1 90 ? -2.073 -1.028 -18.121 1.00 94.25 90 ALA A O 1
ATOM 705 N N . PRO A 1 91 ? -0.281 -1.917 -19.151 1.00 95.00 91 PRO A N 1
ATOM 706 C CA . PRO A 1 91 ? -0.437 -1.125 -20.366 1.00 95.00 91 PRO A CA 1
ATOM 707 C C . PRO A 1 91 ? -1.822 -1.313 -21.002 1.00 95.00 91 PRO A C 1
ATOM 709 O O . PRO A 1 91 ? -2.305 -2.437 -21.134 1.00 95.00 91 PRO A O 1
ATOM 712 N N . GLY A 1 92 ? -2.446 -0.212 -21.412 1.00 93.88 92 GLY A N 1
ATOM 713 C CA . GLY A 1 92 ? -3.782 -0.159 -22.005 1.00 93.88 92 GLY A CA 1
ATOM 714 C C . GLY A 1 92 ? -4.933 -0.035 -21.002 1.00 93.88 92 GLY A C 1
ATOM 715 O O . GLY A 1 92 ? -6.057 0.242 -21.419 1.00 93.88 92 GLY A O 1
ATOM 716 N N . GLU A 1 93 ? -4.692 -0.197 -19.697 1.00 95.62 93 GLU A N 1
ATOM 717 C CA . GLU A 1 93 ? -5.731 0.028 -18.686 1.00 95.62 93 GLU A CA 1
ATOM 718 C C . GLU A 1 93 ? -6.082 1.521 -18.558 1.00 95.62 93 GLU A C 1
ATOM 720 O O . GLU A 1 93 ? -5.213 2.378 -18.743 1.00 95.62 93 GLU A O 1
ATOM 725 N N . PRO A 1 94 ? -7.336 1.875 -18.219 1.00 96.62 94 PRO A N 1
ATOM 726 C CA . PRO A 1 94 ? -7.706 3.259 -17.947 1.00 96.62 94 PRO A CA 1
ATOM 727 C C . PRO A 1 94 ? -6.883 3.862 -16.802 1.00 96.62 94 PRO A C 1
ATOM 729 O O . PRO A 1 94 ? -6.635 3.220 -15.780 1.00 96.62 94 PRO A O 1
ATOM 732 N N . PHE A 1 95 ? -6.492 5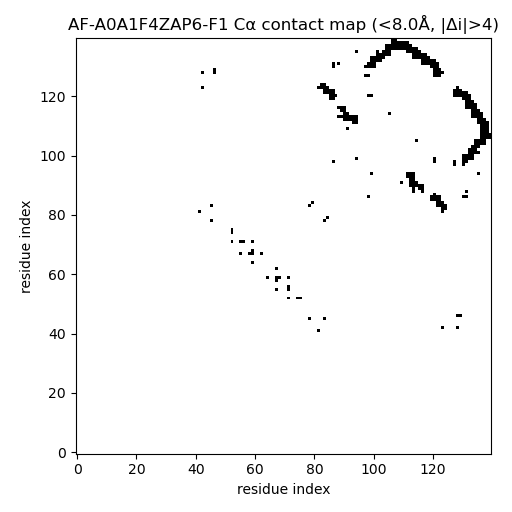.127 -16.944 1.00 96.56 95 PHE A N 1
ATOM 733 C CA . PHE A 1 95 ? -5.860 5.860 -15.859 1.00 96.56 95 PHE A CA 1
ATOM 734 C C . PHE A 1 95 ? -6.880 6.167 -14.752 1.00 96.56 95 PHE A C 1
ATOM 736 O O . PHE A 1 95 ? -7.896 6.820 -14.992 1.00 96.56 95 PHE A O 1
ATOM 743 N N . ASP A 1 96 ? -6.587 5.729 -13.527 1.00 96.50 96 ASP A N 1
ATOM 744 C CA . ASP A 1 96 ? -7.402 5.977 -12.344 1.00 96.50 96 ASP A CA 1
ATOM 745 C C . ASP A 1 96 ? -6.666 6.912 -11.371 1.00 96.50 96 ASP A C 1
ATOM 747 O O . ASP A 1 96 ? -5.663 6.543 -10.761 1.00 96.50 96 ASP A O 1
ATOM 751 N N . HIS A 1 97 ? -7.206 8.119 -11.186 1.00 95.56 97 HIS A N 1
ATOM 752 C CA . HIS A 1 97 ? -6.661 9.150 -10.295 1.00 95.56 97 HIS A CA 1
ATOM 753 C C . HIS A 1 97 ? -6.555 8.726 -8.821 1.00 95.56 97 HIS A C 1
ATOM 755 O O . HIS A 1 97 ? -5.847 9.374 -8.053 1.00 95.56 97 HIS A O 1
ATOM 761 N N . THR A 1 98 ? -7.280 7.688 -8.398 1.00 96.31 98 THR A N 1
ATOM 762 C CA . THR A 1 98 ? -7.267 7.219 -7.007 1.00 96.31 98 THR A CA 1
ATOM 763 C C . THR A 1 98 ? -6.061 6.339 -6.691 1.00 96.31 98 THR A C 1
ATOM 765 O O . THR A 1 98 ? -5.629 6.290 -5.540 1.00 96.31 98 THR A O 1
ATOM 768 N N . ILE A 1 99 ? -5.499 5.669 -7.701 1.00 96.94 99 ILE A N 1
ATOM 769 C CA . ILE A 1 99 ? -4.419 4.684 -7.542 1.00 96.94 99 ILE A CA 1
ATOM 770 C C . ILE A 1 99 ? -3.178 4.993 -8.385 1.00 96.94 99 ILE A C 1
ATOM 772 O O . ILE A 1 99 ? -2.111 4.439 -8.110 1.00 96.94 99 ILE A O 1
ATOM 776 N N . HIS A 1 100 ? -3.288 5.870 -9.385 1.00 98.19 100 HIS A N 1
ATOM 777 C CA . HIS A 1 100 ? -2.212 6.210 -10.308 1.00 98.19 100 HIS A CA 1
ATOM 778 C C . HIS A 1 100 ? -1.749 7.666 -10.165 1.00 98.19 100 HIS A C 1
ATOM 780 O O . HIS A 1 100 ? -2.534 8.589 -9.958 1.00 98.19 100 HIS A O 1
ATOM 786 N N . GLU A 1 101 ? -0.447 7.870 -10.349 1.00 97.69 101 GLU A N 1
ATOM 787 C CA . GLU A 1 101 ? 0.204 9.171 -10.490 1.00 97.69 101 GLU A CA 1
ATOM 788 C C . GLU A 1 101 ? 0.774 9.268 -11.910 1.00 97.69 101 GLU A C 1
ATOM 790 O O . GLU A 1 101 ? 1.668 8.507 -12.289 1.00 97.69 101 GLU A O 1
ATOM 795 N N . CYS A 1 102 ? 0.245 10.189 -12.717 1.00 97.12 102 CYS A N 1
ATOM 796 C CA . CYS A 1 102 ? 0.745 10.424 -14.068 1.00 97.12 102 CYS A CA 1
ATOM 797 C C . CYS A 1 102 ? 2.039 11.238 -14.000 1.00 97.12 102 CYS A C 1
ATOM 799 O O . CYS A 1 102 ? 2.012 12.404 -13.607 1.00 97.12 102 CYS A O 1
ATOM 801 N N . ILE A 1 103 ? 3.156 10.647 -14.424 1.00 97.44 103 ILE A N 1
ATOM 802 C CA . ILE A 1 103 ? 4.452 11.340 -14.442 1.00 97.44 103 ILE A CA 1
ATOM 803 C C . ILE A 1 103 ? 4.791 11.951 -15.804 1.00 97.44 103 ILE A C 1
ATOM 805 O O . ILE A 1 103 ? 5.576 12.891 -15.877 1.00 97.44 103 ILE A O 1
ATOM 809 N N 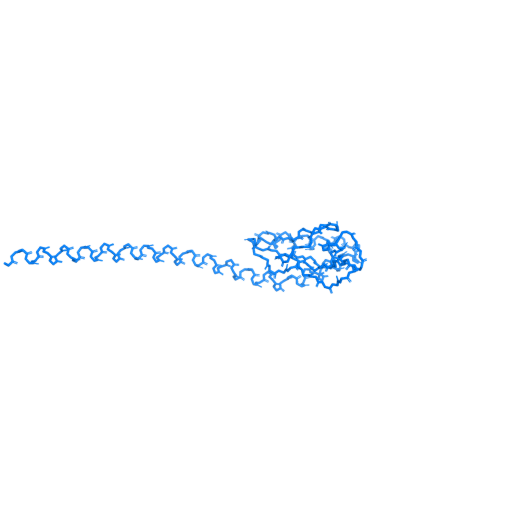. GLU A 1 104 ? 4.210 11.425 -16.882 1.00 97.00 104 GLU A N 1
ATOM 810 C CA . GLU A 1 104 ? 4.469 11.867 -18.251 1.00 97.00 104 GLU A CA 1
ATOM 811 C C . GLU A 1 104 ? 3.256 11.560 -19.136 1.00 97.00 104 GLU A C 1
ATOM 813 O O . GLU A 1 104 ? 2.639 10.500 -19.008 1.00 97.00 104 GLU A O 1
ATOM 818 N N . THR A 1 105 ? 2.927 12.476 -20.049 1.00 96.75 105 THR A N 1
ATOM 819 C CA . THR A 1 105 ? 1.881 12.269 -21.057 1.00 96.75 105 THR A CA 1
ATOM 820 C C . THR A 1 105 ? 2.492 12.051 -22.432 1.00 96.75 105 THR A C 1
ATOM 822 O O . THR A 1 105 ? 3.299 12.868 -22.876 1.00 96.75 105 THR A O 1
ATOM 825 N N . ILE A 1 106 ? 2.057 11.005 -23.127 1.00 96.31 106 ILE A N 1
ATOM 826 C CA . ILE A 1 106 ? 2.519 10.644 -24.471 1.00 96.31 106 ILE A CA 1
ATOM 827 C C . ILE A 1 106 ? 1.354 10.812 -25.445 1.00 96.31 106 ILE A C 1
ATOM 829 O O . ILE A 1 106 ? 0.231 10.422 -25.138 1.00 96.31 106 ILE A O 1
ATOM 833 N N . LEU A 1 107 ? 1.598 11.375 -26.629 1.00 96.12 107 LEU A N 1
ATOM 834 C CA . LEU A 1 107 ? 0.563 11.446 -27.661 1.00 96.12 107 LEU A CA 1
ATOM 835 C C . LEU A 1 107 ? 0.198 10.039 -28.144 1.00 96.12 107 LEU A C 1
ATOM 837 O O . LEU A 1 107 ? 1.070 9.289 -28.583 1.00 96.12 107 LEU A O 1
ATOM 841 N N . GLY A 1 108 ? -1.083 9.683 -28.072 1.00 93.75 108 GLY A N 1
ATOM 842 C CA . GLY A 1 108 ? -1.557 8.374 -28.510 1.00 93.75 108 GLY A CA 1
ATOM 843 C C . GLY A 1 108 ? -3.009 8.096 -28.145 1.00 93.75 108 GLY A C 1
ATOM 844 O O . GLY A 1 108 ? -3.738 8.986 -27.712 1.00 93.75 108 GLY A O 1
ATOM 845 N N . GLU A 1 109 ? -3.415 6.849 -28.359 1.00 91.19 109 GLU A N 1
ATOM 846 C CA . GLU A 1 109 ? -4.770 6.343 -28.144 1.00 91.19 109 GLU A CA 1
ATOM 847 C C . GLU A 1 109 ? -4.694 4.946 -27.498 1.00 91.19 109 GLU A C 1
ATOM 849 O O . GLU A 1 109 ? -3.763 4.195 -27.804 1.00 91.19 109 GLU A O 1
ATOM 854 N N . PRO A 1 110 ? -5.677 4.554 -26.669 1.00 92.31 110 PRO A N 1
ATOM 855 C CA . PRO A 1 110 ? -6.851 5.341 -26.296 1.00 92.31 110 PRO A CA 1
ATOM 856 C C . PRO A 1 110 ? -6.511 6.455 -25.297 1.00 92.31 110 PRO A C 1
ATOM 858 O O . PRO A 1 110 ? -5.648 6.285 -24.435 1.00 92.31 110 PRO A O 1
ATOM 861 N N . ASP A 1 111 ? -7.184 7.599 -25.424 1.00 94.44 111 ASP A N 1
ATOM 862 C CA . ASP A 1 111 ? -7.012 8.730 -24.503 1.00 94.44 111 ASP A CA 1
ATOM 863 C C . ASP A 1 111 ? -7.187 8.313 -23.032 1.00 94.44 111 ASP A C 1
ATOM 865 O O . ASP A 1 111 ? -8.045 7.491 -22.700 1.00 94.44 111 ASP A O 1
ATOM 869 N N . ASN A 1 112 ? -6.376 8.898 -22.150 1.00 94.88 112 ASN A N 1
ATOM 870 C CA . ASN A 1 112 ? -6.396 8.657 -20.708 1.00 94.88 112 ASN A CA 1
ATOM 871 C C . ASN A 1 112 ? -6.190 7.179 -20.304 1.00 94.88 112 ASN A C 1
ATOM 873 O O . ASN A 1 112 ? -6.778 6.697 -19.332 1.00 94.88 112 ASN A O 1
ATOM 877 N N . SER A 1 113 ? -5.349 6.447 -21.040 1.00 96.81 113 SER A N 1
ATOM 878 C CA . SER A 1 113 ? -4.946 5.072 -20.710 1.00 96.81 113 SER A CA 1
ATOM 879 C C . SER A 1 113 ? -3.454 4.959 -20.402 1.00 96.81 113 SER A C 1
ATOM 881 O O . SER A 1 113 ? -2.646 5.786 -20.823 1.00 96.81 113 SER A O 1
ATOM 883 N N . VAL A 1 114 ? -3.082 3.945 -19.625 1.00 97.31 114 VAL A N 1
ATOM 884 C CA . VAL A 1 114 ? -1.706 3.702 -19.195 1.00 97.31 114 VAL A CA 1
ATOM 885 C C . VAL A 1 114 ? -0.865 3.220 -20.374 1.00 97.31 114 VAL A C 1
ATOM 887 O O . VAL A 1 114 ? -1.183 2.222 -21.012 1.00 97.31 114 VAL A O 1
ATOM 890 N N . VAL A 1 115 ? 0.254 3.891 -20.626 1.00 97.25 115 VAL A N 1
ATOM 891 C CA . VAL A 1 115 ? 1.265 3.454 -21.599 1.00 97.25 115 VAL A CA 1
ATOM 892 C C . VAL A 1 115 ? 2.162 2.398 -20.970 1.00 97.25 115 VAL A C 1
ATOM 894 O O . VAL A 1 115 ? 2.327 1.304 -21.498 1.00 97.25 115 VAL A O 1
ATOM 897 N N . GLU A 1 116 ? 2.738 2.729 -19.817 1.00 96.19 116 GLU A N 1
ATOM 898 C CA . GLU A 1 116 ? 3.627 1.848 -19.074 1.00 96.19 116 GLU A CA 1
ATOM 899 C C . GLU A 1 116 ? 3.653 2.213 -17.589 1.00 96.19 116 GLU A C 1
ATOM 901 O O . GLU A 1 116 ? 3.416 3.364 -17.197 1.00 96.19 116 GLU A O 1
ATOM 906 N N . LEU A 1 117 ? 3.974 1.213 -16.771 1.00 96.31 117 LEU A N 1
ATOM 907 C CA . LEU A 1 117 ? 4.241 1.370 -15.350 1.00 96.31 117 LEU A CA 1
ATOM 908 C C . LEU A 1 117 ? 5.715 1.732 -15.150 1.00 96.31 117 LEU A C 1
ATOM 910 O O . LEU A 1 117 ? 6.602 0.965 -15.511 1.00 96.31 117 LEU A O 1
ATOM 914 N N . VAL A 1 118 ? 5.967 2.879 -14.526 1.00 94.88 118 VAL A N 1
ATOM 915 C CA . VAL A 1 118 ? 7.321 3.384 -14.261 1.00 94.88 118 VAL A CA 1
ATOM 916 C C . VAL A 1 118 ? 7.784 3.034 -12.852 1.00 94.88 118 VAL A C 1
ATOM 918 O O . VAL A 1 118 ? 8.940 2.675 -12.652 1.00 94.88 118 VAL A O 1
ATOM 921 N N . ALA A 1 119 ? 6.889 3.104 -11.866 1.00 93.56 119 ALA A N 1
ATOM 922 C CA . ALA A 1 119 ? 7.164 2.619 -10.517 1.00 93.56 119 ALA A CA 1
ATOM 923 C C . ALA A 1 119 ? 5.913 1.992 -9.904 1.00 93.56 119 ALA A C 1
ATOM 925 O O . ALA A 1 119 ? 4.821 2.557 -9.990 1.00 93.56 119 ALA A O 1
ATOM 926 N N . LYS A 1 120 ? 6.081 0.841 -9.245 1.00 95.31 120 LYS A N 1
ATOM 927 C CA . LYS A 1 120 ? 4.982 0.093 -8.618 1.00 95.31 120 LYS A CA 1
ATOM 928 C C . LYS A 1 120 ? 4.248 0.942 -7.581 1.00 95.31 120 LYS A C 1
ATOM 930 O O . LYS A 1 120 ? 4.881 1.570 -6.734 1.00 95.31 120 LYS A O 1
ATOM 935 N N . GLY A 1 121 ? 2.924 0.913 -7.600 1.00 95.81 121 GLY A N 1
ATOM 936 C CA . GLY A 1 121 ? 2.117 1.451 -6.508 1.00 95.81 121 GLY A CA 1
ATOM 937 C C . GLY A 1 121 ? 1.934 0.423 -5.398 1.00 95.81 121 GLY A C 1
ATOM 938 O O . GLY A 1 121 ? 2.080 -0.776 -5.638 1.00 95.81 121 GLY A O 1
ATOM 939 N N . TYR A 1 122 ? 1.583 0.881 -4.200 1.00 96.25 122 TYR A N 1
ATOM 940 C CA . TYR A 1 122 ? 1.295 0.024 -3.057 1.00 96.25 122 TYR A CA 1
ATOM 941 C C . TYR A 1 122 ? 0.107 0.530 -2.237 1.00 96.25 122 TYR A C 1
ATOM 943 O O . TYR A 1 122 ? -0.095 1.737 -2.061 1.00 96.25 122 TYR A O 1
ATOM 951 N N . LYS A 1 123 ? -0.645 -0.419 -1.682 1.00 95.00 123 LYS A N 1
ATOM 952 C CA . LYS A 1 123 ? -1.761 -0.189 -0.764 1.00 95.00 123 LYS A CA 1
ATOM 953 C C . LYS A 1 123 ? -1.666 -1.103 0.458 1.00 95.00 123 LYS A C 1
ATOM 955 O O . LYS A 1 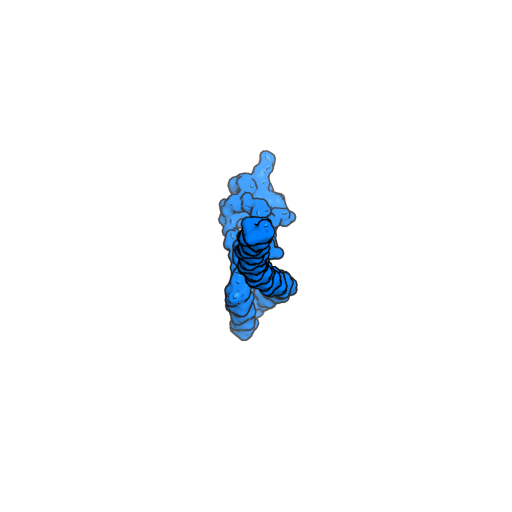123 ? -1.144 -2.209 0.354 1.00 95.00 123 LYS A O 1
ATOM 960 N N . ILE A 1 124 ? -2.190 -0.645 1.589 1.00 93.12 124 ILE A N 1
ATOM 961 C CA . ILE A 1 124 ? -2.342 -1.424 2.827 1.00 93.12 124 ILE A CA 1
ATOM 962 C C . ILE A 1 124 ? -3.800 -1.322 3.247 1.00 93.12 124 ILE A C 1
ATOM 964 O O . ILE A 1 124 ? -4.327 -0.217 3.335 1.00 93.12 124 ILE A O 1
ATOM 968 N N . ASP A 1 125 ? -4.465 -2.455 3.478 1.00 87.44 125 ASP A N 1
ATOM 969 C CA . ASP A 1 125 ? -5.879 -2.490 3.888 1.00 87.44 125 ASP A CA 1
ATOM 970 C C . ASP A 1 125 ? -6.811 -1.649 2.980 1.00 87.44 125 ASP A C 1
ATOM 972 O O . ASP A 1 125 ? -7.804 -1.077 3.422 1.00 87.44 125 ASP A O 1
ATOM 976 N N . GLY A 1 126 ? -6.482 -1.551 1.686 1.00 87.50 126 GLY A N 1
ATOM 977 C CA . GLY A 1 126 ? -7.223 -0.751 0.703 1.00 87.50 126 GLY A CA 1
ATOM 978 C C . GLY A 1 126 ? -6.846 0.735 0.649 1.00 87.50 126 GLY A C 1
ATOM 979 O O . GLY A 1 126 ? -7.217 1.404 -0.312 1.00 87.50 126 GLY A O 1
ATOM 980 N N . LEU A 1 127 ? -6.063 1.245 1.603 1.00 90.56 127 LEU A N 1
ATOM 981 C CA . LEU A 1 127 ? -5.528 2.603 1.571 1.00 90.56 127 LEU A CA 1
ATOM 982 C C . LEU A 1 127 ? -4.278 2.664 0.687 1.00 90.56 127 LEU A C 1
ATOM 984 O O . LEU A 1 127 ? -3.304 1.948 0.925 1.00 90.56 127 LEU A O 1
ATOM 988 N N . VAL A 1 128 ? -4.283 3.542 -0.315 1.00 94.00 128 VAL A N 1
ATOM 989 C CA . VAL A 1 128 ? -3.112 3.800 -1.164 1.00 94.00 128 VAL A CA 1
ATOM 990 C C . VAL A 1 128 ? -2.059 4.552 -0.353 1.00 94.00 128 VAL A C 1
ATOM 992 O O . VAL A 1 128 ? -2.282 5.686 0.062 1.00 94.00 128 VAL A O 1
ATOM 995 N N . ILE A 1 129 ? -0.903 3.921 -0.140 1.00 94.00 129 ILE A N 1
ATOM 996 C CA . ILE A 1 129 ? 0.241 4.529 0.563 1.00 94.00 129 ILE A CA 1
ATOM 997 C C . ILE A 1 129 ? 1.290 5.074 -0.408 1.00 94.00 129 ILE A C 1
ATOM 999 O O . ILE A 1 129 ? 2.046 5.984 -0.072 1.00 94.00 129 ILE A O 1
ATOM 1003 N N . ARG A 1 130 ? 1.322 4.531 -1.629 1.00 95.06 130 ARG A N 1
ATOM 1004 C CA . ARG A 1 130 ? 2.097 5.047 -2.752 1.00 95.06 130 ARG A CA 1
ATOM 1005 C C . ARG A 1 130 ? 1.320 4.789 -4.043 1.00 95.06 130 ARG A C 1
ATOM 1007 O O . ARG A 1 130 ? 1.086 3.620 -4.347 1.00 95.06 130 ARG A O 1
ATOM 1014 N N . PRO A 1 131 ? 0.937 5.816 -4.816 1.00 96.69 131 PRO A N 1
ATOM 1015 C CA . PRO A 1 131 ? 0.299 5.593 -6.108 1.00 96.69 131 PRO A CA 1
ATOM 1016 C C . PRO A 1 131 ? 1.273 4.928 -7.089 1.00 96.69 131 PRO A C 1
ATOM 1018 O O . PRO A 1 131 ? 2.494 5.071 -6.977 1.00 96.69 131 PRO A O 1
ATOM 1021 N N . ALA A 1 132 ? 0.739 4.184 -8.054 1.00 97.56 132 ALA A N 1
ATOM 1022 C CA . ALA A 1 132 ? 1.543 3.635 -9.137 1.00 97.56 132 ALA A CA 1
ATOM 1023 C C . ALA A 1 132 ? 1.917 4.764 -10.100 1.00 97.56 132 ALA A C 1
ATOM 1025 O O . ALA A 1 132 ? 1.042 5.472 -10.599 1.00 97.56 132 ALA A O 1
ATOM 1026 N N . LYS A 1 133 ? 3.211 4.949 -10.356 1.00 97.44 133 LYS A N 1
ATOM 1027 C CA . LYS A 1 133 ? 3.678 5.988 -11.277 1.00 97.44 133 LYS A CA 1
ATOM 1028 C C . LYS A 1 133 ? 3.610 5.461 -12.692 1.00 97.44 133 LYS A C 1
ATOM 1030 O O . LYS A 1 133 ? 4.249 4.455 -12.997 1.00 97.44 133 LYS A O 1
ATOM 1035 N N . VAL A 1 134 ? 2.865 6.145 -13.545 1.00 98.06 134 VAL A N 1
ATOM 1036 C CA . VAL A 1 134 ? 2.567 5.692 -14.904 1.00 98.06 134 VAL A CA 1
ATOM 1037 C C . VAL A 1 134 ? 2.771 6.804 -15.914 1.00 98.06 134 VAL A C 1
ATOM 1039 O O . VAL A 1 134 ? 2.650 7.991 -15.595 1.00 98.06 134 VAL A O 1
ATOM 1042 N N . LYS A 1 135 ? 3.041 6.408 -17.154 1.00 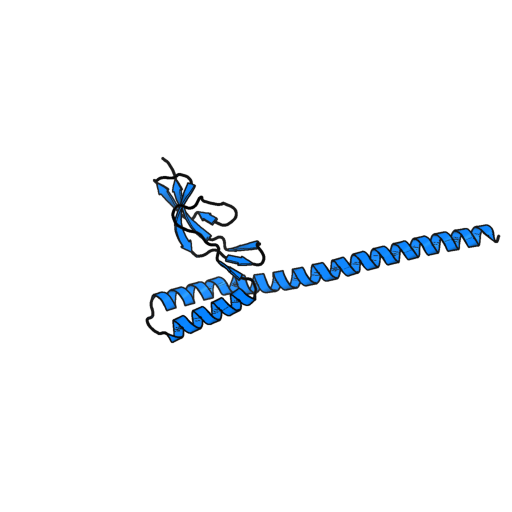97.88 135 LYS A N 1
ATOM 1043 C CA . LYS A 1 135 ? 2.877 7.292 -18.309 1.00 97.88 135 LYS A CA 1
ATOM 1044 C C . LYS A 1 135 ? 1.491 7.090 -18.897 1.00 97.88 135 LYS A C 1
ATOM 1046 O O . LYS A 1 135 ? 0.995 5.964 -18.896 1.00 97.88 135 LYS A O 1
ATOM 1051 N N . VAL A 1 136 ? 0.870 8.155 -19.387 1.00 97.44 136 VAL A N 1
ATOM 1052 C CA . VAL A 1 136 ? -0.531 8.132 -19.836 1.00 97.44 136 VAL A CA 1
ATOM 1053 C C . VAL A 1 136 ? -0.638 8.654 -21.262 1.00 97.44 136 VAL A C 1
ATOM 1055 O O . VAL A 1 136 ? 0.025 9.629 -21.621 1.00 97.44 136 VAL A O 1
ATOM 1058 N N . TYR A 1 137 ? -1.469 8.019 -22.083 1.00 97.31 137 TYR A N 1
ATOM 1059 C CA . TYR A 1 137 ? -1.804 8.542 -23.398 1.00 97.31 137 TYR A CA 1
ATOM 1060 C C . TYR A 1 137 ? -2.681 9.785 -23.277 1.00 97.31 137 TYR A C 1
ATOM 1062 O O . TYR A 1 137 ? -3.655 9.805 -22.526 1.00 97.31 137 TYR A O 1
ATOM 1070 N N . LYS A 1 138 ? -2.336 10.815 -24.043 1.00 93.44 138 LYS A N 1
ATOM 1071 C CA . LYS A 1 138 ? -3.124 12.031 -24.192 1.00 93.44 138 LYS A CA 1
ATOM 1072 C C . LYS A 1 138 ? -3.426 12.250 -25.666 1.00 93.44 138 LYS A C 1
ATOM 1074 O O . LYS A 1 138 ? -2.508 12.303 -26.488 1.00 93.44 138 LYS A O 1
ATOM 1079 N N . LYS A 1 139 ? -4.700 12.409 -25.993 1.00 88.50 139 LYS A N 1
ATOM 1080 C CA . LYS A 1 139 ? -5.135 12.773 -27.339 1.00 88.50 139 LYS A CA 1
ATOM 1081 C C . LYS A 1 139 ? -4.715 14.209 -27.677 1.00 88.50 139 LYS A C 1
ATOM 1083 O O . LYS A 1 139 ? -4.651 15.067 -26.793 1.00 88.50 139 LYS A O 1
ATOM 1088 N N . ILE A 1 140 ? -4.392 14.434 -28.954 1.00 70.75 140 ILE A N 1
ATOM 1089 C CA . ILE A 1 140 ? -4.050 15.753 -29.521 1.00 70.75 140 ILE A CA 1
ATOM 1090 C C . ILE A 1 140 ? -5.248 16.698 -29.421 1.00 70.75 140 ILE A C 1
ATOM 1092 O O . ILE A 1 140 ? -6.365 16.256 -29.778 1.00 70.75 140 ILE A O 1
#

InterPro domains:
  IPR000740 GrpE nucleotide exchange factor [MF_01151] (4-138)
  IPR000740 GrpE nucleotide exchange factor [PF01025] (5-138)
  IPR000740 GrpE nucleotide exchange factor [PR00773] (17-33)
  IPR000740 GrpE nucleotide exchange factor [PR00773] (45-60)
  IPR000740 GrpE nucleotide exchange factor [PR00773] (92-107)
  IPR000740 GrpE nucleotide exchange factor [PR00773] (117-136)
  IPR000740 GrpE nucleotide exchange factor [PTHR21237] (3-138)
  IPR000740 GrpE nucleotide exchange factor [cd00446] (10-136)
  IPR009012 GrpE nucleotide exchange factor, head [G3DSA:2.30.22.10] (84-140)
  IPR009012 GrpE nucleotide exchange factor, head [SSF51064] (87-138)
  IPR013805 GrpE nucleotide exchange factor, coiled-coil [G3DSA:3.90.20.20] (2-81)
  IPR013805 GrpE nucleotide exchange factor, coiled-coil [SSF58014] (4-81)

Secondary structure (DSSP, 8-state):
-HHHHHHHHHHHHHHHHHHHHHHHHHHHHHHHHHHHHHHHHHHHHHHHHHHHHHHHHHHHHT---HHHHHHHHHHHHHHHHTTEEEEP--TTSBP-TTTEEEEEEEE-SSTTBEEEEEE-EEEETTEEEEPEEEEEEE--

Sequence (140 aa):
MKTKKTDEIKTLNENWKRALADYQNLSKRVEADKKEFVKFAAANIVTKLIPTLDVLELAAAHSSDPGIQMAVKQFQDVLSSESLQSIITAPGEPFDHTIHECIETILGEPDNSVVELVAKGYKIDGLVIRPAKVKVYKKI

Nearest PDB structures (foldseek):
  1dkg-assembly1_A  TM=8.002E-01  e=2.363E-10  Escherichia coli
  1dkg-assembly1_B  TM=7.764E-01  e=1.230E-08  Escherichia coli
  4ani-assembly1_B  TM=7.252E-01  e=2.185E-08  Geobacillus kaustophilus HTA426
  3a6m-assembly1_B  TM=5.322E-01  e=1.321E-08  Thermus thermophilus HB8

Organism: NCBI:txid1797259

Mean predicted aligned error: 6.16 Å

Solvent-accessible surface area (backbone atoms only — not comparable to full-atom values): 7685 Å² total; per-residue (Å²): 119,70,65,65,54,52,54,50,52,50,53,50,49,52,51,49,53,49,54,52,50,53,49,55,53,49,53,55,47,54,55,50,52,50,55,52,49,53,52,52,53,51,49,54,53,52,60,70,45,46,67,56,50,52,53,46,52,53,52,33,77,77,44,90,54,64,67,50,49,50,50,46,50,55,52,51,52,54,45,39,73,70,46,45,39,73,53,86,76,56,64,70,39,73,65,46,82,86,53,41,39,78,78,46,78,42,84,43,78,61,60,52,13,25,61,41,75,76,40,84,10,32,26,43,89,85,44,70,79,38,52,22,29,25,30,28,20,36,63,132